Protein AF-A0A417S4M5-F1 (afdb_monomer_lite)

Foldseek 3Di:
DDDPDDDPVRVVQLCCLQPPPDDPPDDDDPVNSLVSLVVLLVVLLVLLVVLLVCLLPDPDPVSNVVSLVSNVVSLVSLVSNLVVDDPVSVVSSVVSVVSSVVSVVSNVVVVVVVVVVVVVVVD

Sequence (123 aa):
MGLFGLSKKEKEAWIAIVIQGKKSGMQIDEALLKNATEIYITQHIRILEDSVRIVMESKNQKTREERYDLSLQHFDALSKIQKYADKAQKNRIAQHRLFSIITPKMIKERQRIIRCLITVYDT

Radius of gyration: 19.67 Å; chains: 1; bounding box: 47×27×64 Å

Structure (mmCIF, N/CA/C/O backbone):
data_AF-A0A417S4M5-F1
#
_entry.id   AF-A0A417S4M5-F1
#
loop_
_atom_site.group_PDB
_atom_site.id
_atom_site.type_symbol
_atom_site.label_atom_id
_atom_site.label_alt_id
_atom_site.label_comp_id
_atom_site.label_asym_id
_atom_site.label_entity_id
_atom_site.label_seq_id
_atom_site.pdbx_PDB_ins_code
_atom_site.Cartn_x
_atom_site.Cartn_y
_atom_site.Cartn_z
_atom_site.occupancy
_atom_site.B_iso_or_equiv
_atom_site.auth_seq_id
_atom_site.auth_comp_id
_atom_site.au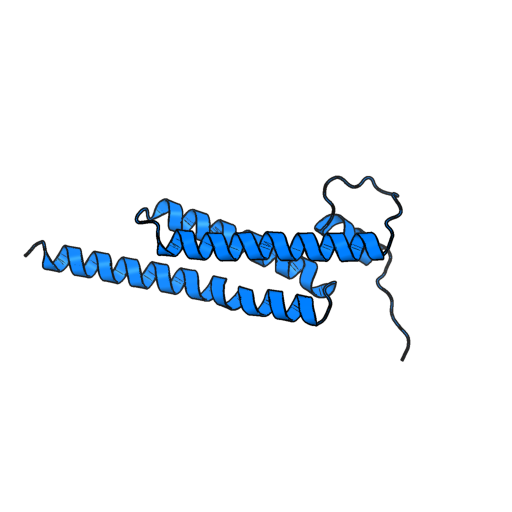th_asym_id
_atom_site.auth_atom_id
_atom_site.pdbx_PDB_model_num
ATOM 1 N N . MET A 1 1 ? -27.248 -5.830 18.472 1.00 37.19 1 MET A N 1
ATOM 2 C CA . MET A 1 1 ? -25.971 -6.459 18.064 1.00 37.19 1 MET A CA 1
ATOM 3 C C . MET A 1 1 ? -24.847 -5.568 18.574 1.00 37.19 1 MET A C 1
ATOM 5 O O . MET A 1 1 ? -24.630 -4.510 18.001 1.00 37.19 1 MET A O 1
ATOM 9 N N . GLY A 1 2 ? -24.259 -5.896 19.728 1.00 34.78 2 GLY A N 1
ATOM 10 C CA . GLY A 1 2 ? -23.319 -5.014 20.430 1.00 34.78 2 GLY A CA 1
ATOM 11 C C . GLY A 1 2 ? -22.051 -4.745 19.619 1.00 34.78 2 GLY A C 1
ATOM 12 O O . GLY A 1 2 ? -21.403 -5.682 19.158 1.00 34.78 2 GLY A O 1
ATOM 13 N N . LEU A 1 3 ? -21.721 -3.461 19.445 1.00 40.84 3 LEU A N 1
ATOM 14 C CA . LEU A 1 3 ? -20.448 -2.985 18.909 1.00 40.84 3 LEU A CA 1
ATOM 15 C C . LEU A 1 3 ? -19.308 -3.492 19.805 1.00 40.84 3 LEU A C 1
ATOM 17 O O . LEU A 1 3 ? -19.007 -2.887 20.833 1.00 40.84 3 LEU A O 1
ATOM 21 N N . PHE A 1 4 ? -18.628 -4.564 19.408 1.00 45.78 4 PHE A N 1
ATOM 22 C CA . PHE A 1 4 ? -17.268 -4.790 19.885 1.00 45.78 4 PHE A CA 1
ATOM 23 C C . PHE A 1 4 ? -16.374 -3.742 19.215 1.00 45.78 4 PHE A C 1
ATOM 25 O O . PHE A 1 4 ? -15.931 -3.904 18.080 1.00 45.78 4 PHE A O 1
ATOM 32 N N . GLY A 1 5 ? -16.189 -2.606 19.891 1.00 69.00 5 GLY A N 1
ATOM 33 C CA . GLY A 1 5 ? -15.192 -1.615 19.504 1.00 69.00 5 GLY A CA 1
ATOM 34 C C . GLY A 1 5 ? -13.782 -2.203 19.605 1.00 69.00 5 GLY A C 1
ATOM 35 O O . GLY A 1 5 ? -13.529 -3.072 20.436 1.00 69.00 5 GLY A O 1
ATOM 36 N N . LEU A 1 6 ? -12.864 -1.717 18.762 1.00 76.75 6 LEU A N 1
ATOM 37 C CA . LEU A 1 6 ? -11.450 -2.111 18.790 1.00 76.75 6 LEU A CA 1
ATOM 38 C C . LEU A 1 6 ? -10.881 -2.003 20.211 1.00 76.75 6 LEU A C 1
ATOM 40 O O . LEU A 1 6 ? -11.046 -0.969 20.873 1.00 76.75 6 LEU A O 1
ATOM 44 N N . SER A 1 7 ? -10.161 -3.034 20.650 1.00 85.06 7 SER A N 1
ATOM 45 C CA . SER A 1 7 ? -9.443 -3.011 21.922 1.00 85.06 7 SER A CA 1
ATOM 46 C C . SER A 1 7 ? -8.375 -1.911 21.936 1.00 85.06 7 SER A C 1
ATOM 48 O O . SER A 1 7 ? -7.898 -1.453 20.894 1.00 85.06 7 SER A O 1
ATOM 50 N N . LYS A 1 8 ? -7.942 -1.495 23.133 1.00 83.94 8 LYS A N 1
ATOM 51 C CA . LYS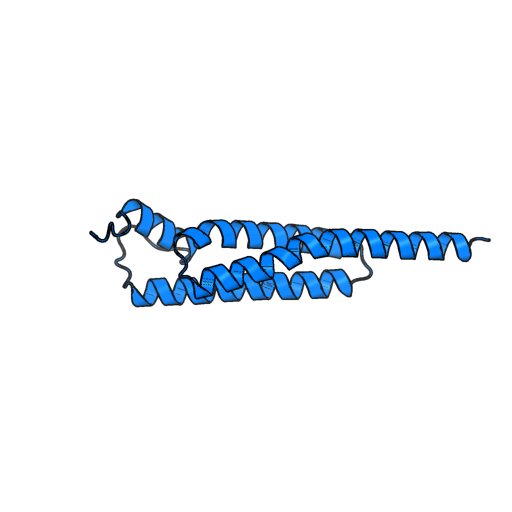 A 1 8 ? -6.866 -0.500 23.287 1.00 83.94 8 LYS A CA 1
ATOM 52 C C . LYS A 1 8 ? -5.600 -0.899 22.512 1.00 83.94 8 LYS A C 1
ATOM 54 O O . LYS A 1 8 ? -5.049 -0.073 21.792 1.00 83.94 8 LYS A O 1
ATOM 59 N N . LYS A 1 9 ? -5.209 -2.177 22.586 1.00 85.44 9 LYS A N 1
ATOM 60 C CA . LYS A 1 9 ? -4.058 -2.728 21.851 1.00 85.44 9 LYS A CA 1
ATOM 61 C C . LYS A 1 9 ? -4.245 -2.649 20.336 1.00 85.44 9 LYS A C 1
ATOM 63 O O . LYS A 1 9 ? -3.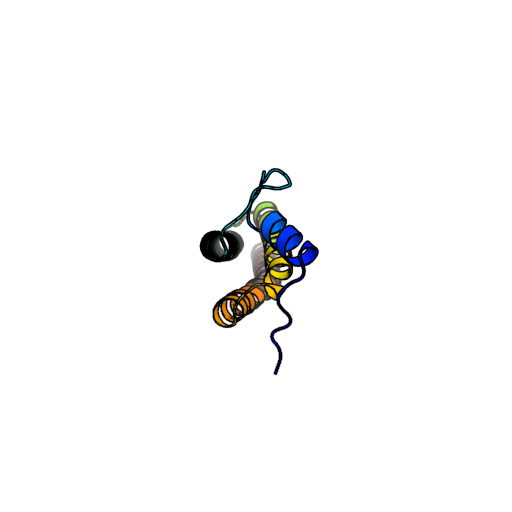311 -2.320 19.615 1.00 85.44 9 LYS A O 1
ATOM 68 N N . GLU A 1 10 ? -5.449 -2.923 19.838 1.00 87.06 10 GLU A N 1
ATOM 69 C CA . GLU A 1 10 ? -5.736 -2.828 18.405 1.00 87.06 10 GLU A CA 1
ATOM 70 C C . GLU A 1 10 ? -5.719 -1.390 17.897 1.00 87.06 10 GLU A C 1
ATOM 72 O O . GLU A 1 10 ? -5.226 -1.165 16.792 1.00 87.06 10 GLU A O 1
ATOM 77 N N . LYS A 1 11 ? -6.207 -0.431 18.693 1.00 86.56 11 LYS A N 1
ATOM 78 C CA . LYS A 1 11 ? -6.108 1.001 18.380 1.00 86.56 11 LYS A CA 1
ATOM 79 C C . LYS A 1 11 ? -4.656 1.475 18.385 1.00 86.56 11 LYS A C 1
ATOM 81 O O . LYS A 1 11 ? -4.256 2.190 17.475 1.00 86.56 11 LYS A O 1
ATOM 86 N N . GLU A 1 12 ? -3.855 1.056 19.361 1.00 86.94 12 GLU A N 1
ATOM 87 C CA . GLU A 1 12 ? -2.419 1.363 19.405 1.00 86.94 12 GLU A CA 1
ATOM 88 C C . GLU A 1 12 ? -1.680 0.791 18.188 1.00 86.94 12 GLU A C 1
ATOM 90 O O . GLU A 1 12 ? -0.902 1.508 17.559 1.00 86.94 12 GLU A O 1
ATOM 95 N N . ALA A 1 13 ? -1.982 -0.451 17.797 1.00 88.50 13 ALA A N 1
ATOM 96 C CA . ALA A 1 13 ? -1.419 -1.069 16.600 1.00 88.50 13 ALA A CA 1
ATOM 97 C C . ALA A 1 13 ? -1.848 -0.346 15.314 1.00 88.50 13 ALA A C 1
ATOM 99 O O . ALA A 1 13 ? -1.012 -0.096 14.450 1.00 88.50 13 ALA A O 1
ATOM 100 N N . TRP A 1 14 ? -3.128 0.022 15.190 1.00 90.12 14 TRP A N 1
ATOM 101 C CA . TRP A 1 14 ? -3.625 0.801 14.053 1.00 90.12 14 TRP A CA 1
ATOM 102 C C . TRP A 1 14 ? -2.860 2.120 13.928 1.00 90.12 14 TRP A C 1
ATOM 104 O O . TRP A 1 14 ? -2.301 2.426 12.877 1.00 90.12 14 TRP A O 1
ATOM 114 N N . ILE A 1 15 ? -2.761 2.860 15.027 1.00 88.81 15 ILE A N 1
ATOM 115 C CA . ILE A 1 15 ? -2.057 4.135 15.072 1.00 88.81 15 ILE A CA 1
ATOM 116 C C . ILE A 1 15 ? -0.579 3.979 14.689 1.00 88.81 15 ILE A C 1
ATOM 118 O O . ILE A 1 15 ? -0.078 4.781 13.906 1.00 88.81 15 ILE A O 1
ATOM 122 N N . ALA A 1 16 ? 0.106 2.956 15.206 1.00 88.88 16 ALA A N 1
ATOM 123 C CA . ALA A 1 16 ? 1.514 2.705 14.903 1.00 88.88 16 ALA A CA 1
ATOM 124 C C . ALA A 1 16 ? 1.769 2.401 13.415 1.00 88.88 16 ALA A C 1
ATOM 126 O O . ALA A 1 16 ? 2.870 2.644 12.926 1.00 88.88 16 ALA A O 1
ATOM 127 N N . ILE A 1 17 ? 0.767 1.886 12.693 1.00 89.62 17 ILE A N 1
ATOM 128 C CA . ILE A 1 17 ? 0.858 1.634 11.249 1.00 89.62 17 ILE A CA 1
ATOM 129 C C . ILE A 1 17 ? 0.760 2.942 10.458 1.00 89.62 17 ILE A C 1
ATOM 131 O O . ILE A 1 17 ? 1.566 3.167 9.558 1.00 89.62 17 ILE A O 1
ATOM 135 N N . VAL A 1 18 ? -0.229 3.789 10.767 1.00 89.06 18 VAL A N 1
ATOM 136 C CA . VAL A 1 18 ? -0.556 4.957 9.925 1.00 89.06 18 VAL A CA 1
ATOM 137 C C . VAL A 1 18 ? 0.139 6.251 10.342 1.00 89.06 18 VAL A C 1
ATOM 139 O O . VAL A 1 18 ? 0.230 7.173 9.537 1.00 89.06 18 VAL A O 1
ATOM 142 N N . ILE A 1 19 ? 0.636 6.344 11.578 1.00 85.88 19 ILE A N 1
ATOM 143 C CA . ILE A 1 19 ? 1.292 7.542 12.113 1.00 85.88 19 ILE A CA 1
ATOM 144 C C . ILE A 1 19 ? 2.682 7.157 12.619 1.00 85.88 19 ILE A C 1
ATOM 146 O O . ILE A 1 19 ? 2.850 6.612 13.712 1.00 85.88 19 ILE A O 1
ATOM 150 N N . GLN A 1 20 ? 3.697 7.467 11.812 1.00 77.06 20 GLN A N 1
ATOM 151 C CA . GLN A 1 20 ? 5.096 7.252 12.173 1.00 77.06 20 GLN A CA 1
ATOM 152 C C . GLN A 1 20 ? 5.551 8.239 13.260 1.00 77.06 20 GLN A C 1
ATOM 154 O O . GLN A 1 20 ? 5.145 9.398 13.280 1.00 77.06 20 GLN A O 1
ATOM 159 N N . GLY A 1 21 ? 6.414 7.779 14.172 1.00 69.75 21 GLY A N 1
ATOM 160 C CA . GLY A 1 21 ? 7.041 8.631 15.193 1.00 69.75 21 GLY A CA 1
ATOM 161 C C . GLY A 1 21 ? 6.150 9.007 16.383 1.00 69.75 21 GLY A C 1
ATOM 162 O O . GLY A 1 21 ? 6.538 9.845 17.199 1.00 69.75 21 GLY A O 1
ATOM 163 N N . LYS A 1 22 ? 4.967 8.398 16.527 1.00 68.25 22 LYS A N 1
ATOM 164 C CA . LYS A 1 22 ? 4.084 8.688 17.660 1.00 68.25 22 LYS A CA 1
ATOM 165 C C . LYS A 1 22 ? 4.698 8.232 18.991 1.00 68.25 22 LYS A C 1
ATOM 167 O O . LYS A 1 22 ? 5.009 7.058 19.178 1.00 68.25 22 LYS A O 1
ATOM 172 N N . LYS A 1 23 ? 4.761 9.149 19.963 1.00 62.44 23 LYS A N 1
ATOM 173 C CA . LYS A 1 23 ? 5.089 8.837 21.363 1.00 62.44 23 LYS A CA 1
ATOM 174 C C . LYS A 1 23 ? 3.955 8.058 22.045 1.00 62.44 23 LYS A C 1
ATOM 176 O O . LYS A 1 23 ? 2.773 8.376 21.882 1.00 62.44 23 LYS A O 1
ATOM 181 N N . SER A 1 24 ? 4.326 7.058 22.845 1.00 61.50 24 SER A N 1
ATOM 182 C CA . SER A 1 24 ? 3.385 6.300 23.679 1.00 61.50 24 SER A CA 1
ATOM 183 C C . SER A 1 24 ? 2.567 7.246 24.572 1.00 61.50 24 SER A C 1
ATOM 185 O O . SER A 1 24 ? 3.112 8.196 25.129 1.00 61.50 24 SER A O 1
ATOM 187 N N . GLY A 1 25 ? 1.253 7.022 24.673 1.00 63.66 25 GLY A N 1
ATOM 188 C CA . GLY A 1 25 ? 0.350 7.811 25.525 1.00 63.66 25 GLY A CA 1
ATOM 189 C C . GLY A 1 25 ? -0.295 9.051 24.890 1.00 63.66 25 GLY A C 1
ATOM 190 O O . GLY A 1 25 ? -1.208 9.616 25.486 1.00 63.66 25 GLY A O 1
ATOM 191 N N . MET A 1 26 ? 0.092 9.460 23.676 1.00 70.56 26 MET A N 1
ATOM 192 C CA . MET A 1 26 ? -0.577 10.578 22.994 1.00 70.56 26 MET A CA 1
ATOM 193 C C . MET A 1 26 ? -2.012 10.184 22.595 1.00 70.56 26 MET A C 1
ATOM 195 O O . MET A 1 26 ? -2.208 9.206 21.864 1.00 70.56 26 MET A O 1
ATOM 199 N N . GLN A 1 27 ? -3.022 10.920 23.067 1.00 70.12 27 GLN A N 1
ATOM 200 C CA . GLN A 1 27 ? -4.401 10.726 22.610 1.00 70.12 27 GLN A CA 1
ATOM 201 C C . GLN A 1 27 ? -4.510 11.168 21.152 1.00 70.12 27 GLN A C 1
ATOM 203 O O . GLN A 1 27 ? -4.022 12.230 20.777 1.00 70.12 27 GLN A O 1
ATOM 208 N N . ILE A 1 28 ? -5.104 10.316 20.324 1.00 78.31 28 ILE A N 1
ATOM 209 C CA . ILE A 1 28 ? -5.379 10.621 18.924 1.00 78.31 28 ILE A CA 1
ATOM 210 C C . ILE A 1 28 ? -6.878 10.560 18.748 1.00 78.31 28 ILE A C 1
ATOM 212 O O . ILE A 1 28 ? -7.495 9.544 19.071 1.00 78.31 28 ILE A O 1
ATOM 216 N N . ASP A 1 29 ? -7.421 11.663 18.254 1.00 85.31 29 ASP A N 1
ATOM 217 C CA . ASP A 1 29 ? -8.819 11.749 17.884 1.00 85.31 29 ASP A CA 1
ATOM 218 C C . ASP A 1 29 ? -9.149 10.760 16.752 1.00 85.31 29 ASP A C 1
ATOM 220 O O . ASP A 1 29 ? -8.328 10.478 15.872 1.00 85.31 29 ASP A O 1
ATOM 224 N N . GLU A 1 30 ? -10.363 10.216 16.772 1.00 84.25 30 GLU A N 1
ATOM 225 C CA . GLU A 1 30 ? -10.785 9.207 15.803 1.00 84.25 30 GLU A CA 1
ATOM 226 C C . GLU A 1 30 ? -10.866 9.778 14.380 1.00 84.25 30 GLU A C 1
ATOM 228 O O . GLU A 1 30 ? -10.528 9.072 13.424 1.00 84.25 30 GLU A O 1
ATOM 233 N N . ALA A 1 31 ? -11.247 11.050 14.215 1.00 87.12 31 ALA A N 1
ATOM 234 C CA . ALA A 1 31 ? -11.270 11.684 12.898 1.00 87.12 31 ALA A CA 1
ATOM 235 C C . ALA A 1 31 ? -9.848 11.861 12.348 1.00 87.12 31 ALA A C 1
ATOM 237 O O . ALA A 1 31 ? -9.607 11.587 11.169 1.00 87.12 31 ALA A O 1
ATOM 238 N N . LEU A 1 32 ? -8.886 12.219 13.208 1.00 88.94 32 LEU A N 1
ATOM 239 C CA . LEU A 1 32 ? -7.472 12.283 12.830 1.00 88.94 32 LEU A CA 1
ATOM 240 C C . LEU A 1 32 ? -6.947 10.911 12.388 1.00 88.94 32 LEU A C 1
ATOM 242 O O . LEU A 1 32 ? -6.256 10.814 11.374 1.00 88.94 32 LEU A O 1
ATOM 246 N N . LEU A 1 33 ? -7.303 9.843 13.106 1.00 89.25 33 LEU A N 1
ATOM 247 C CA . LEU A 1 33 ? -6.889 8.480 12.769 1.00 89.25 33 LEU A CA 1
ATOM 248 C C . LEU A 1 33 ? -7.478 8.001 11.433 1.00 89.25 33 LEU A C 1
ATOM 250 O O . LEU A 1 33 ? -6.771 7.393 10.624 1.00 89.25 33 LEU A O 1
ATOM 254 N N . LYS A 1 34 ? -8.750 8.314 11.166 1.00 90.00 34 LYS A N 1
ATOM 255 C CA . LYS A 1 34 ? -9.398 8.023 9.877 1.00 90.00 34 LYS A CA 1
ATOM 256 C C . LYS A 1 34 ? -8.744 8.790 8.730 1.00 90.00 34 LYS A C 1
ATOM 258 O O . LYS A 1 34 ? -8.437 8.183 7.707 1.00 90.00 34 LYS A O 1
ATOM 263 N N . ASN A 1 35 ? -8.455 10.078 8.915 1.00 90.88 35 ASN A N 1
ATOM 264 C CA . ASN A 1 35 ? -7.765 10.883 7.906 1.00 90.88 35 ASN A CA 1
ATOM 265 C C . ASN A 1 35 ? -6.342 10.361 7.634 1.00 90.88 35 ASN A C 1
ATOM 267 O O . ASN A 1 35 ? -5.959 10.159 6.486 1.00 90.88 35 ASN A O 1
ATOM 271 N N . ALA A 1 36 ? -5.579 10.042 8.684 1.00 91.62 36 ALA A N 1
ATOM 272 C CA . ALA A 1 36 ? -4.256 9.434 8.539 1.00 91.62 36 ALA A CA 1
ATOM 273 C C . ALA A 1 36 ? -4.317 8.099 7.777 1.00 91.62 36 ALA A C 1
ATOM 275 O O . ALA A 1 36 ? -3.469 7.827 6.932 1.00 91.62 36 ALA A O 1
ATOM 276 N N . THR A 1 37 ? -5.350 7.291 8.027 1.00 92.50 37 THR A N 1
ATOM 277 C CA . THR A 1 37 ? -5.584 6.031 7.305 1.00 92.50 37 THR A CA 1
ATOM 278 C C . THR A 1 37 ? -5.874 6.269 5.826 1.00 92.50 37 THR A C 1
ATOM 280 O O . THR A 1 37 ? -5.310 5.587 4.974 1.00 92.50 37 THR A O 1
ATOM 283 N N . GLU A 1 38 ? -6.703 7.258 5.506 1.00 93.19 38 GLU A N 1
ATOM 284 C CA . GLU A 1 38 ? -7.023 7.622 4.125 1.00 93.19 38 GLU A CA 1
ATOM 285 C C . GLU A 1 38 ? -5.785 8.106 3.354 1.00 93.19 38 GLU A C 1
ATOM 287 O O . GLU A 1 38 ? -5.535 7.672 2.223 1.00 93.19 38 GLU A O 1
ATOM 292 N N . ILE A 1 39 ? -4.965 8.948 3.990 1.00 93.25 39 ILE A N 1
ATOM 293 C CA . ILE A 1 39 ? -3.687 9.416 3.439 1.00 93.25 39 ILE A CA 1
ATOM 294 C C . ILE A 1 39 ? -2.742 8.233 3.216 1.00 93.25 39 ILE A C 1
ATOM 296 O O . ILE A 1 39 ? -2.182 8.099 2.128 1.00 93.25 39 ILE A O 1
ATOM 300 N N . TYR A 1 40 ? -2.602 7.352 4.208 1.00 93.81 40 TYR A N 1
ATOM 301 C CA . TYR A 1 40 ? -1.745 6.168 4.141 1.00 93.81 40 TYR A CA 1
ATOM 302 C C . TYR A 1 40 ? -2.119 5.257 2.965 1.00 93.81 40 TYR A C 1
ATOM 304 O O . TYR A 1 40 ? -1.266 4.908 2.144 1.00 93.81 40 TYR A O 1
ATOM 312 N N . ILE A 1 41 ? -3.409 4.927 2.836 1.00 93.12 41 ILE A N 1
ATOM 313 C CA . ILE A 1 41 ? -3.926 4.093 1.745 1.00 93.12 41 ILE A CA 1
ATOM 314 C C . ILE A 1 41 ? -3.681 4.771 0.396 1.00 93.12 41 ILE A C 1
ATOM 316 O O . ILE A 1 41 ? -3.160 4.143 -0.526 1.00 93.12 41 ILE A O 1
ATOM 320 N N . THR A 1 42 ? -4.013 6.058 0.279 1.00 94.00 42 THR A N 1
ATOM 321 C CA . THR A 1 42 ? -3.856 6.810 -0.972 1.00 94.00 42 THR A CA 1
ATOM 322 C C . THR A 1 42 ? -2.395 6.895 -1.409 1.00 94.00 42 THR A C 1
ATOM 324 O O . THR A 1 42 ? -2.100 6.709 -2.588 1.00 94.00 42 THR A O 1
ATOM 327 N N . GLN A 1 43 ? -1.463 7.125 -0.484 1.00 93.50 43 GLN A N 1
ATOM 328 C CA . GLN A 1 43 ? -0.033 7.161 -0.796 1.00 93.50 43 GLN A CA 1
ATOM 329 C C . GLN A 1 43 ? 0.478 5.808 -1.291 1.00 93.50 43 GLN A C 1
ATOM 331 O O . GLN A 1 43 ? 1.179 5.751 -2.298 1.00 93.50 43 GLN A O 1
ATOM 336 N N . HIS A 1 44 ? 0.114 4.715 -0.618 1.00 92.81 44 HIS A N 1
ATOM 337 C CA . HIS A 1 44 ? 0.557 3.383 -1.029 1.00 92.81 44 HIS A CA 1
ATOM 338 C C . HIS A 1 44 ? -0.031 2.975 -2.381 1.00 92.81 44 HIS A C 1
ATOM 340 O O . HIS A 1 44 ? 0.692 2.430 -3.210 1.00 92.81 44 HIS A O 1
ATOM 346 N N . ILE A 1 45 ? -1.299 3.301 -2.647 1.00 91.19 45 ILE A N 1
ATOM 347 C CA . ILE A 1 45 ? -1.917 3.085 -3.961 1.00 91.19 45 ILE A CA 1
ATOM 348 C C . ILE A 1 45 ? -1.170 3.848 -5.060 1.00 91.19 45 ILE A C 1
ATOM 350 O O . ILE A 1 45 ? -0.822 3.245 -6.072 1.00 91.19 45 ILE A O 1
ATOM 354 N N . ARG A 1 46 ? -0.848 5.131 -4.849 1.00 92.44 46 ARG A N 1
ATOM 355 C CA . ARG A 1 46 ? -0.083 5.923 -5.830 1.00 92.44 46 ARG A CA 1
ATOM 356 C C . ARG A 1 46 ? 1.268 5.287 -6.153 1.00 92.44 46 ARG A C 1
ATOM 358 O O . ARG A 1 46 ? 1.645 5.204 -7.316 1.00 92.44 46 ARG A O 1
ATOM 365 N N . ILE A 1 47 ? 1.978 4.784 -5.140 1.00 91.38 47 ILE A N 1
ATOM 366 C CA . ILE A 1 47 ? 3.267 4.108 -5.350 1.00 91.38 47 ILE A CA 1
ATOM 367 C C . ILE A 1 47 ? 3.089 2.814 -6.156 1.00 91.38 47 ILE A C 1
ATOM 369 O O . ILE A 1 47 ? 3.931 2.503 -7.000 1.00 91.38 47 ILE A O 1
ATOM 373 N N . LEU A 1 48 ? 2.002 2.067 -5.936 1.00 88.56 48 LEU A N 1
ATOM 374 C CA . LEU A 1 48 ? 1.688 0.882 -6.738 1.00 88.56 48 LEU A CA 1
ATOM 375 C C . LEU A 1 48 ? 1.436 1.248 -8.205 1.00 88.56 48 LEU A C 1
ATOM 377 O O . LEU A 1 48 ? 2.014 0.620 -9.090 1.00 88.56 48 LEU A O 1
ATOM 381 N N . GLU A 1 49 ? 0.625 2.272 -8.466 1.00 87.56 49 GLU A N 1
ATOM 382 C CA . GLU A 1 49 ? 0.333 2.754 -9.824 1.00 87.56 49 GLU A CA 1
ATOM 383 C C . GLU A 1 49 ? 1.602 3.232 -10.544 1.00 87.56 49 GLU A C 1
ATOM 385 O O . GLU A 1 49 ? 1.870 2.833 -11.681 1.00 87.56 49 GLU A O 1
ATOM 390 N N . ASP A 1 50 ? 2.436 4.015 -9.858 1.00 90.00 50 ASP A N 1
ATOM 391 C CA . ASP A 1 50 ? 3.728 4.462 -10.376 1.00 90.00 50 ASP A CA 1
ATOM 392 C C . ASP A 1 50 ? 4.671 3.287 -10.655 1.00 90.00 50 ASP A C 1
ATOM 394 O O . ASP A 1 50 ? 5.365 3.270 -11.674 1.00 90.00 50 ASP A O 1
ATOM 398 N N . SER A 1 51 ? 4.684 2.279 -9.782 1.00 86.31 51 SER A N 1
ATOM 399 C CA . SER A 1 51 ? 5.520 1.089 -9.962 1.00 86.31 51 SER A CA 1
ATOM 400 C C . SER A 1 51 ? 5.103 0.296 -11.199 1.00 86.31 51 SER A C 1
ATOM 402 O O . SER A 1 51 ? 5.968 -0.104 -11.978 1.00 86.31 51 SER A O 1
ATOM 404 N N . VAL A 1 52 ? 3.796 0.133 -11.437 1.00 82.25 52 VAL A N 1
ATOM 405 C CA . VAL A 1 52 ? 3.268 -0.506 -12.656 1.00 82.25 52 VAL A CA 1
ATOM 406 C C . VAL A 1 52 ? 3.708 0.260 -13.899 1.00 82.25 52 VAL A C 1
ATOM 408 O O . VAL A 1 52 ? 4.244 -0.343 -14.832 1.00 82.25 52 VAL A O 1
ATOM 411 N N . ARG A 1 53 ? 3.538 1.588 -13.903 1.00 86.31 53 ARG A N 1
ATOM 412 C CA . ARG A 1 53 ? 3.944 2.441 -15.028 1.00 86.31 53 ARG A CA 1
ATOM 413 C C . ARG A 1 53 ? 5.432 2.274 -15.344 1.00 86.31 53 ARG A C 1
ATOM 415 O O . ARG A 1 53 ? 5.795 1.978 -16.481 1.00 86.31 53 ARG A O 1
ATOM 422 N N . ILE A 1 54 ? 6.293 2.357 -14.329 1.00 87.00 54 ILE A N 1
ATOM 423 C CA . ILE A 1 54 ? 7.748 2.235 -14.505 1.00 87.00 54 ILE A CA 1
ATOM 424 C C . ILE A 1 54 ? 8.141 0.842 -15.007 1.00 87.00 54 ILE A C 1
ATOM 426 O O . ILE A 1 54 ? 9.023 0.732 -15.863 1.00 87.00 54 ILE A O 1
ATOM 430 N N . VAL A 1 55 ? 7.500 -0.222 -14.516 1.00 82.25 55 VAL A N 1
ATOM 431 C CA . VAL A 1 55 ? 7.770 -1.587 -14.994 1.00 82.25 55 VAL A CA 1
ATOM 432 C C . VAL A 1 55 ? 7.451 -1.727 -16.486 1.00 82.25 55 VAL A C 1
ATOM 434 O O . VAL A 1 55 ? 8.204 -2.370 -17.229 1.00 82.25 55 VAL A O 1
ATOM 437 N N . MET A 1 56 ? 6.370 -1.093 -16.935 1.00 77.62 56 MET A N 1
ATOM 438 C CA . MET A 1 56 ? 5.940 -1.126 -18.330 1.00 77.62 56 MET A CA 1
ATOM 439 C C . MET A 1 56 ? 6.842 -0.320 -19.258 1.00 77.62 56 MET A C 1
ATOM 441 O O . MET A 1 56 ? 7.171 -0.777 -20.354 1.00 77.62 56 MET A O 1
ATOM 445 N N . GLU A 1 57 ? 7.299 0.843 -18.813 1.00 84.75 57 GLU A N 1
ATOM 446 C CA . GLU A 1 57 ? 8.075 1.760 -19.645 1.00 84.75 57 GLU A CA 1
ATOM 447 C C . GLU A 1 57 ? 9.565 1.388 -19.667 1.00 84.75 57 GLU A C 1
ATOM 449 O O . GLU A 1 57 ? 10.190 1.297 -20.731 1.00 84.75 57 GLU A O 1
ATOM 454 N N . SER A 1 58 ? 10.147 1.079 -18.505 1.00 83.00 58 SER A N 1
ATOM 455 C CA . SER A 1 58 ? 11.600 0.959 -18.347 1.00 83.00 58 SER A CA 1
ATOM 456 C C . SER A 1 58 ? 12.184 -0.205 -19.136 1.00 83.00 58 SER A C 1
ATOM 458 O O . SER A 1 58 ? 11.807 -1.353 -18.918 1.00 83.00 58 SER A O 1
ATOM 460 N N . LYS A 1 59 ? 13.161 0.051 -20.012 1.00 82.88 59 LYS A N 1
ATOM 461 C CA . LYS A 1 59 ? 13.902 -1.002 -20.733 1.00 82.88 59 LYS A CA 1
ATOM 462 C C . LYS A 1 59 ? 14.893 -1.755 -19.833 1.00 82.88 59 LYS A C 1
ATOM 464 O O . LYS A 1 59 ? 15.222 -2.900 -20.139 1.00 82.88 59 LYS A O 1
ATOM 469 N N . ASN A 1 60 ? 15.292 -1.178 -18.698 1.00 84.81 60 ASN A N 1
ATOM 470 C CA . ASN A 1 60 ? 16.249 -1.768 -17.761 1.00 84.81 60 ASN A CA 1
ATOM 471 C C . ASN A 1 60 ? 15.594 -2.858 -16.890 1.00 84.81 60 ASN A C 1
ATOM 473 O O . ASN A 1 60 ? 14.640 -2.584 -16.166 1.00 84.81 60 ASN A O 1
ATOM 477 N N . GLN A 1 61 ? 16.127 -4.085 -16.940 1.00 80.12 61 GLN A N 1
ATOM 478 C CA . GLN A 1 61 ? 15.631 -5.227 -16.162 1.00 80.12 61 GLN A CA 1
ATOM 479 C C . GLN A 1 61 ? 15.717 -4.995 -14.650 1.00 80.12 61 GLN A C 1
ATOM 481 O O . GLN A 1 61 ? 14.721 -5.205 -13.962 1.00 80.12 61 GLN A O 1
ATOM 486 N N . LYS A 1 62 ? 16.856 -4.502 -14.152 1.00 86.75 62 LYS A N 1
ATOM 487 C CA . LYS A 1 62 ? 17.084 -4.276 -12.719 1.00 86.75 62 LYS A CA 1
ATOM 488 C C . LYS A 1 62 ? 16.051 -3.311 -12.141 1.00 86.75 62 LYS A C 1
ATOM 490 O O . LYS A 1 62 ? 15.425 -3.594 -11.130 1.00 86.75 62 LYS A O 1
ATOM 495 N N . THR A 1 63 ? 15.781 -2.216 -12.852 1.00 87.69 63 THR A N 1
ATOM 496 C CA . THR A 1 63 ? 14.755 -1.246 -12.449 1.00 87.69 63 THR A CA 1
ATOM 497 C C . THR A 1 63 ? 13.360 -1.868 -12.383 1.00 87.69 63 THR A C 1
ATOM 499 O O . THR A 1 63 ? 12.576 -1.496 -11.517 1.00 87.69 63 THR A O 1
ATOM 502 N N . ARG A 1 64 ? 13.015 -2.803 -13.280 1.00 83.81 64 ARG A N 1
ATOM 503 C CA . ARG A 1 64 ? 11.706 -3.477 -13.231 1.00 83.81 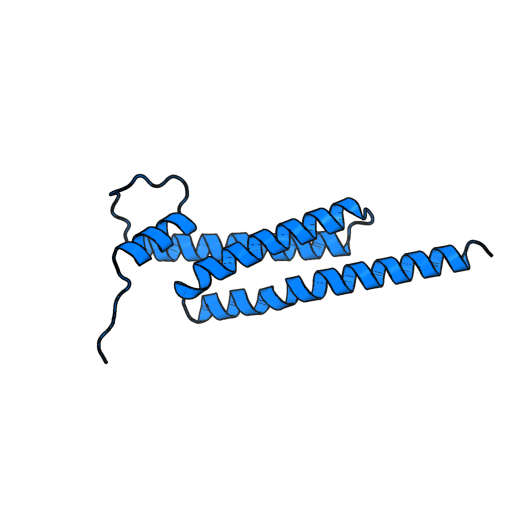64 ARG A CA 1
ATOM 504 C C . ARG A 1 64 ? 11.582 -4.387 -12.010 1.00 83.81 64 ARG A C 1
ATOM 506 O O . ARG A 1 64 ? 10.533 -4.388 -11.376 1.00 83.81 64 ARG A O 1
ATOM 513 N N . GLU A 1 65 ? 12.637 -5.129 -11.685 1.00 82.81 65 GLU A N 1
ATOM 514 C CA . GLU A 1 65 ? 12.682 -6.016 -10.514 1.00 82.81 65 GLU A CA 1
ATOM 515 C C . GLU A 1 65 ? 12.594 -5.221 -9.209 1.00 82.81 65 GLU A C 1
ATOM 517 O O . GLU A 1 65 ? 11.700 -5.467 -8.407 1.00 82.81 65 GLU A O 1
ATOM 522 N N . GLU A 1 66 ? 13.412 -4.178 -9.052 1.00 87.50 66 GLU A N 1
ATOM 523 C CA . GLU A 1 66 ? 13.384 -3.311 -7.864 1.00 87.50 66 GLU A CA 1
ATOM 524 C C . GLU A 1 66 ? 12.009 -2.658 -7.655 1.00 87.50 66 GLU A C 1
ATOM 526 O O . GLU A 1 66 ? 11.531 -2.519 -6.528 1.00 87.50 66 GLU A O 1
ATOM 531 N N . ARG A 1 67 ? 11.335 -2.266 -8.744 1.00 88.25 67 ARG A N 1
ATOM 532 C CA . ARG A 1 67 ? 9.982 -1.689 -8.680 1.00 88.25 67 ARG A CA 1
ATOM 533 C C . ARG A 1 67 ? 8.922 -2.725 -8.345 1.00 88.25 67 ARG A C 1
ATOM 535 O O . ARG A 1 67 ? 7.961 -2.397 -7.652 1.00 88.25 67 ARG A O 1
ATOM 542 N N . TYR A 1 68 ? 9.093 -3.959 -8.804 1.00 82.69 68 TYR A N 1
ATOM 543 C CA . TYR A 1 68 ? 8.235 -5.059 -8.395 1.00 82.69 68 TYR A CA 1
ATOM 544 C C . TYR A 1 68 ? 8.382 -5.347 -6.895 1.00 82.69 68 TYR A C 1
ATOM 546 O O . TYR A 1 68 ? 7.371 -5.373 -6.190 1.00 82.69 68 TYR A O 1
ATOM 554 N N . ASP A 1 69 ? 9.607 -5.448 -6.382 1.00 85.19 69 ASP A N 1
ATOM 555 C CA . ASP A 1 69 ? 9.857 -5.675 -4.955 1.00 85.19 69 ASP A CA 1
ATOM 556 C C . ASP A 1 69 ? 9.296 -4.538 -4.092 1.00 85.19 69 ASP A C 1
ATOM 558 O O . ASP A 1 69 ? 8.636 -4.786 -3.080 1.00 85.19 69 ASP A O 1
ATOM 562 N N . LEU A 1 70 ? 9.469 -3.286 -4.529 1.00 88.69 70 LEU A N 1
ATOM 563 C CA . LEU A 1 70 ? 8.852 -2.126 -3.884 1.00 88.69 70 LEU A CA 1
ATOM 564 C C . LEU A 1 70 ? 7.319 -2.252 -3.856 1.00 88.69 70 LEU A C 1
ATOM 566 O O . LEU A 1 70 ? 6.691 -2.008 -2.825 1.00 88.69 70 LEU A O 1
ATOM 570 N N . SER A 1 71 ? 6.702 -2.678 -4.961 1.00 85.62 71 SER A N 1
ATOM 571 C CA . SER A 1 71 ? 5.248 -2.856 -5.026 1.00 85.62 71 SER A CA 1
ATOM 572 C C . SER A 1 71 ? 4.736 -3.927 -4.054 1.00 85.62 71 SER A C 1
ATOM 574 O O . SER A 1 71 ? 3.700 -3.730 -3.417 1.00 85.62 71 SER A O 1
ATOM 576 N N . LEU A 1 72 ? 5.483 -5.019 -3.857 1.00 84.50 72 LEU A N 1
ATOM 577 C CA . LEU A 1 72 ? 5.139 -6.048 -2.872 1.00 84.50 72 LEU A CA 1
ATOM 578 C C . LEU A 1 72 ? 5.179 -5.497 -1.444 1.00 84.50 72 LEU A C 1
ATOM 580 O O . LEU A 1 72 ? 4.234 -5.706 -0.684 1.00 84.50 72 LEU A O 1
ATOM 584 N N . GLN A 1 73 ? 6.209 -4.719 -1.102 1.00 89.12 73 GLN A N 1
ATOM 585 C CA . GLN A 1 73 ? 6.323 -4.096 0.221 1.00 89.12 73 GLN A CA 1
ATOM 586 C C . GLN A 1 73 ? 5.123 -3.188 0.531 1.00 89.12 73 GLN A C 1
ATOM 588 O O . GLN A 1 73 ? 4.556 -3.247 1.627 1.00 89.12 73 GLN A O 1
ATOM 593 N N . HIS A 1 74 ? 4.688 -2.379 -0.440 1.00 90.38 74 HIS A N 1
ATOM 594 C CA . HIS A 1 74 ? 3.517 -1.515 -0.267 1.00 90.38 74 HIS A CA 1
ATOM 595 C C . HIS A 1 74 ? 2.200 -2.298 -0.225 1.00 90.38 74 HIS A C 1
ATOM 597 O O . HIS A 1 74 ? 1.274 -1.898 0.486 1.00 90.38 74 HIS A O 1
ATOM 603 N N . PHE A 1 75 ? 2.108 -3.434 -0.915 1.00 86.81 75 PHE A N 1
ATOM 604 C CA . PHE A 1 75 ? 0.951 -4.320 -0.815 1.00 86.81 75 PHE A CA 1
ATOM 605 C C . PHE A 1 75 ? 0.836 -4.974 0.573 1.00 86.81 75 PHE A C 1
ATOM 607 O O . PHE A 1 75 ? -0.250 -5.007 1.162 1.00 86.81 75 PHE A O 1
ATOM 614 N N . ASP A 1 76 ? 1.949 -5.440 1.137 1.00 88.25 76 ASP A N 1
ATOM 615 C CA . ASP A 1 76 ? 1.984 -5.996 2.493 1.00 88.25 76 ASP A CA 1
ATOM 616 C C . ASP A 1 76 ? 1.604 -4.944 3.539 1.00 88.25 76 ASP A C 1
ATOM 618 O O . ASP A 1 76 ? 0.865 -5.222 4.489 1.00 88.25 76 ASP A O 1
ATOM 622 N N . ALA A 1 77 ? 2.057 -3.708 3.343 1.00 90.69 77 ALA A N 1
ATOM 623 C CA . ALA A 1 77 ? 1.676 -2.568 4.163 1.00 90.69 77 ALA A CA 1
ATOM 624 C C . ALA A 1 77 ? 0.158 -2.278 4.089 1.00 90.69 77 ALA A C 1
ATOM 626 O O . ALA A 1 77 ? -0.501 -2.152 5.127 1.00 90.69 77 ALA A O 1
ATOM 627 N N . LEU A 1 78 ? -0.436 -2.296 2.888 1.00 91.19 78 LEU A N 1
ATOM 628 C CA . LEU A 1 78 ? -1.891 -2.175 2.704 1.00 91.19 78 LEU A CA 1
ATOM 629 C C . LEU A 1 78 ? -2.678 -3.344 3.326 1.00 91.19 78 LEU A C 1
ATOM 631 O O . LEU A 1 78 ? -3.773 -3.153 3.860 1.00 91.19 78 LEU A O 1
ATOM 635 N N . SER A 1 79 ? -2.119 -4.552 3.316 1.00 87.88 79 SER A N 1
ATOM 636 C CA . SER A 1 79 ? -2.754 -5.731 3.920 1.00 87.88 79 SER A CA 1
ATOM 637 C C . SER A 1 79 ? -2.843 -5.614 5.447 1.00 87.88 79 SER A C 1
ATOM 639 O O . SER A 1 79 ? -3.843 -6.012 6.048 1.00 87.88 79 SER A O 1
ATOM 641 N N . LYS A 1 80 ? -1.847 -4.990 6.092 1.00 89.69 80 LYS A N 1
ATOM 642 C CA . LYS A 1 80 ? -1.836 -4.758 7.550 1.00 89.69 80 LYS A CA 1
ATOM 643 C C . LYS A 1 80 ? -2.911 -3.766 8.004 1.00 89.69 80 LYS A C 1
ATOM 645 O O . LYS A 1 80 ? -3.484 -3.948 9.081 1.00 89.69 80 LYS A O 1
ATOM 650 N N . ILE A 1 81 ? -3.200 -2.741 7.196 1.00 90.31 81 ILE A N 1
ATOM 651 C CA . ILE A 1 81 ? -4.224 -1.729 7.506 1.00 90.31 81 ILE A CA 1
ATOM 652 C C . ILE A 1 81 ? -5.641 -2.188 7.129 1.00 90.31 81 ILE A C 1
ATOM 654 O O . ILE A 1 81 ? -6.617 -1.686 7.684 1.00 90.31 81 ILE A O 1
ATOM 658 N N . GLN A 1 82 ? -5.773 -3.190 6.251 1.00 87.56 82 GLN A N 1
ATOM 659 C CA . GLN A 1 82 ? -7.056 -3.656 5.716 1.00 87.56 82 GLN A CA 1
ATOM 660 C C . GL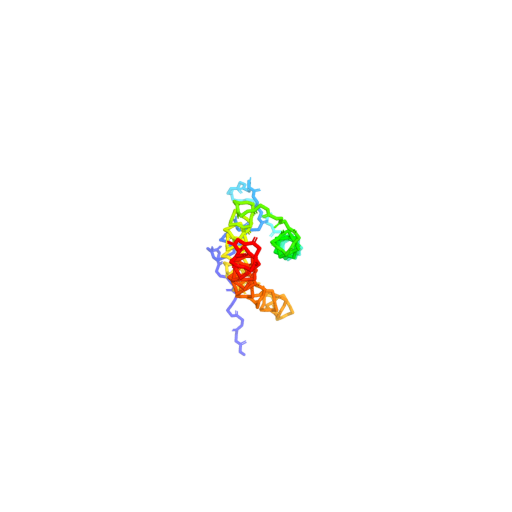N A 1 82 ? -8.088 -4.003 6.802 1.00 87.56 82 GLN A C 1
ATOM 662 O O . GLN A 1 82 ? -9.271 -3.726 6.622 1.00 87.56 82 GLN A O 1
ATOM 667 N N . LYS A 1 83 ? -7.675 -4.569 7.944 1.00 86.69 83 LYS A N 1
ATOM 668 C CA . LYS A 1 83 ? -8.600 -4.890 9.052 1.00 86.69 83 LYS A CA 1
ATOM 669 C C . LYS A 1 83 ? -9.259 -3.659 9.687 1.00 86.69 83 LYS A C 1
ATOM 671 O O . LYS A 1 83 ? -10.368 -3.780 10.197 1.00 86.69 83 LYS A O 1
ATOM 676 N N . TYR A 1 84 ? -8.608 -2.500 9.617 1.00 88.81 84 TYR A N 1
ATOM 677 C CA . TYR A 1 84 ? -9.076 -1.231 10.182 1.00 88.81 84 TYR A CA 1
ATOM 678 C C . TYR A 1 84 ? -9.774 -0.337 9.150 1.00 88.81 84 TYR A C 1
ATOM 680 O O . TYR A 1 84 ? -10.395 0.657 9.512 1.00 88.81 84 TYR A O 1
ATOM 688 N N . ALA A 1 85 ? -9.673 -0.697 7.870 1.00 87.75 85 ALA A N 1
ATOM 689 C CA . ALA A 1 85 ? -10.252 0.043 6.765 1.00 87.75 85 ALA A CA 1
ATOM 690 C C . ALA A 1 85 ? -11.775 -0.150 6.666 1.00 87.75 85 ALA A C 1
ATOM 692 O O . ALA A 1 85 ? -12.317 -1.233 6.944 1.00 87.75 85 ALA A O 1
ATOM 693 N N . ASP A 1 86 ? -12.463 0.892 6.205 1.00 90.06 86 ASP A N 1
ATOM 694 C CA . ASP A 1 86 ? -13.883 0.815 5.878 1.00 90.06 86 ASP A CA 1
ATOM 695 C C . ASP A 1 86 ? -14.136 0.013 4.584 1.00 90.06 86 ASP A C 1
ATOM 697 O O . ASP A 1 86 ? -13.222 -0.471 3.910 1.00 90.06 86 ASP A O 1
ATOM 701 N N . LYS A 1 87 ? -15.412 -0.174 4.234 1.00 90.19 87 LYS A N 1
ATOM 702 C CA . LYS A 1 87 ? -15.805 -0.958 3.055 1.00 90.19 87 LYS A CA 1
ATOM 703 C C . LYS A 1 87 ? -15.284 -0.351 1.743 1.00 90.19 87 LYS A C 1
ATOM 705 O O . LYS A 1 87 ? -14.856 -1.099 0.865 1.00 90.19 87 LYS A O 1
ATOM 710 N N . ALA A 1 88 ? -15.312 0.972 1.601 1.00 89.88 88 ALA A N 1
ATOM 711 C CA . ALA A 1 88 ? -14.865 1.653 0.389 1.00 89.88 88 ALA A CA 1
ATOM 712 C C . ALA A 1 88 ? -13.339 1.563 0.241 1.00 89.88 88 ALA A C 1
ATOM 714 O O . ALA A 1 88 ? -12.828 1.225 -0.829 1.00 89.88 88 ALA A O 1
ATOM 715 N N . GLN A 1 89 ? -12.615 1.765 1.337 1.00 90.62 89 GLN A N 1
ATOM 716 C CA . GLN A 1 89 ? -11.167 1.614 1.417 1.00 90.62 89 GLN A CA 1
ATOM 717 C C . GLN A 1 89 ? -10.724 0.178 1.109 1.00 90.62 89 GLN A C 1
ATOM 719 O O . GLN A 1 89 ? -9.817 -0.030 0.303 1.00 90.62 89 GLN A O 1
ATOM 724 N N . LYS A 1 90 ? -11.404 -0.831 1.669 1.00 91.00 90 LYS A N 1
ATOM 725 C CA . LYS A 1 90 ? -11.147 -2.250 1.360 1.00 91.00 90 LYS A CA 1
ATOM 726 C C . LYS A 1 90 ? -11.317 -2.559 -0.124 1.00 91.00 90 LYS A C 1
ATOM 728 O O . LYS A 1 90 ? -10.484 -3.269 -0.686 1.00 91.00 90 LYS A O 1
ATOM 733 N N . ASN A 1 91 ? -12.354 -2.012 -0.757 1.00 89.38 91 ASN A N 1
ATOM 734 C CA . ASN A 1 91 ? -12.586 -2.189 -2.189 1.00 89.38 91 ASN A CA 1
ATOM 735 C C . ASN A 1 91 ? -11.457 -1.573 -3.025 1.00 89.38 91 ASN A C 1
ATOM 737 O O . ASN A 1 91 ? -10.962 -2.229 -3.940 1.00 89.38 91 ASN A O 1
ATOM 741 N N . ARG A 1 92 ? -10.996 -0.364 -2.677 1.00 88.44 92 ARG A N 1
ATOM 742 C CA . ARG A 1 92 ? -9.843 0.273 -3.339 1.00 88.44 92 ARG A CA 1
ATOM 743 C C . ARG A 1 92 ? -8.581 -0.578 -3.202 1.00 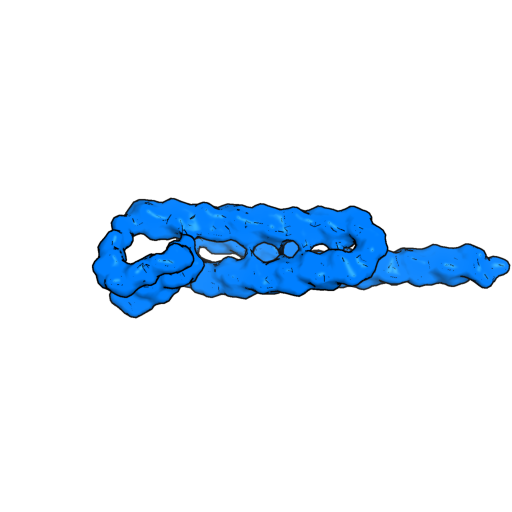88.44 92 ARG A C 1
ATOM 745 O O . ARG A 1 92 ? -7.942 -0.888 -4.200 1.00 88.44 92 ARG A O 1
ATOM 752 N N . ILE A 1 93 ? -8.261 -1.047 -1.994 1.00 88.94 93 ILE A N 1
ATOM 753 C CA . ILE A 1 93 ? -7.104 -1.933 -1.763 1.00 88.94 93 ILE A CA 1
ATOM 754 C C . ILE A 1 93 ? -7.207 -3.213 -2.612 1.00 88.94 93 ILE A C 1
ATOM 756 O O . ILE A 1 93 ? -6.225 -3.638 -3.221 1.00 88.94 93 ILE A O 1
ATOM 760 N N . ALA A 1 94 ? -8.395 -3.820 -2.691 1.00 86.38 94 ALA A N 1
ATOM 761 C CA . ALA A 1 94 ? -8.616 -5.033 -3.474 1.00 86.38 94 ALA A CA 1
ATOM 762 C C . ALA A 1 94 ? -8.437 -4.812 -4.986 1.00 86.38 94 ALA A C 1
ATOM 764 O O . ALA A 1 94 ? -7.852 -5.667 -5.650 1.00 86.38 94 ALA A O 1
ATOM 765 N N . GLN A 1 95 ? -8.875 -3.670 -5.526 1.00 83.19 95 GLN A N 1
ATOM 766 C CA . GLN A 1 95 ? -8.658 -3.317 -6.934 1.00 83.19 95 GLN A CA 1
ATOM 767 C C . GLN A 1 95 ? -7.164 -3.253 -7.269 1.00 83.19 95 GLN A C 1
ATOM 769 O O . GLN A 1 95 ? -6.731 -3.836 -8.263 1.00 83.19 95 GLN A O 1
ATOM 774 N N . HIS A 1 96 ? -6.350 -2.643 -6.402 1.00 81.31 96 HIS A N 1
ATOM 775 C CA . HIS A 1 96 ? -4.910 -2.534 -6.651 1.00 81.31 96 HIS A CA 1
ATOM 776 C C . HIS A 1 96 ? -4.118 -3.822 -6.375 1.00 81.31 96 HIS A C 1
ATOM 778 O O . HIS A 1 96 ? -2.972 -3.942 -6.808 1.00 81.31 96 HIS A O 1
ATOM 784 N N . ARG A 1 97 ? -4.731 -4.839 -5.755 1.00 72.44 97 ARG A N 1
ATOM 785 C CA . ARG A 1 97 ? -4.154 -6.192 -5.642 1.00 72.44 97 ARG A CA 1
ATOM 786 C C . ARG A 1 97 ? -4.012 -6.888 -6.996 1.00 72.44 97 ARG A C 1
ATOM 788 O O . ARG A 1 97 ? -3.098 -7.681 -7.185 1.00 72.44 97 ARG A O 1
ATOM 795 N N . LEU A 1 98 ? -4.904 -6.608 -7.945 1.00 64.62 98 LEU A N 1
ATOM 796 C CA . LEU A 1 98 ? -4.800 -7.163 -9.298 1.00 64.62 98 LEU A CA 1
ATOM 797 C C . LEU A 1 98 ? -3.537 -6.666 -10.007 1.00 64.62 98 LEU A C 1
ATOM 799 O O . LEU A 1 98 ? -2.900 -7.439 -10.721 1.00 64.62 98 LEU A O 1
ATOM 803 N N . PHE A 1 99 ? -3.123 -5.421 -9.751 1.00 67.19 99 PHE A N 1
ATOM 804 C CA . PHE A 1 99 ? -1.911 -4.866 -10.344 1.00 67.19 99 PHE A CA 1
ATOM 805 C C . PHE A 1 99 ? -0.648 -5.620 -9.919 1.00 67.19 99 PHE A C 1
ATOM 807 O O . PHE A 1 99 ? 0.167 -5.928 -10.783 1.00 67.19 99 PHE A O 1
ATOM 814 N N . SER A 1 100 ? -0.508 -6.022 -8.650 1.00 65.56 100 SER A N 1
ATOM 815 C CA . SER A 1 100 ? 0.677 -6.777 -8.202 1.00 65.56 100 SER A CA 1
ATOM 816 C C . SER A 1 100 ? 0.805 -8.159 -8.858 1.00 65.56 100 SER A C 1
ATOM 818 O O . SER A 1 100 ? 1.915 -8.651 -9.033 1.00 65.56 100 SER A O 1
ATOM 820 N N . ILE A 1 101 ? -0.306 -8.767 -9.288 1.00 67.81 101 ILE A N 1
ATOM 821 C CA . ILE A 1 101 ? -0.323 -10.045 -10.025 1.00 67.81 101 ILE A CA 1
ATOM 822 C C . ILE A 1 101 ? -0.028 -9.837 -11.518 1.00 67.81 101 ILE A C 1
ATOM 824 O O . ILE A 1 101 ? 0.585 -10.691 -12.168 1.00 67.81 101 ILE A O 1
ATOM 828 N N . ILE A 1 102 ? -0.479 -8.717 -12.080 1.00 64.94 102 ILE A N 1
ATOM 829 C CA . ILE A 1 102 ? -0.296 -8.378 -13.494 1.00 64.94 102 ILE A CA 1
ATOM 830 C C . ILE A 1 102 ? 1.175 -8.025 -13.778 1.00 64.94 102 ILE A C 1
ATOM 832 O O . ILE A 1 102 ? 1.721 -8.494 -14.779 1.00 64.94 102 ILE A O 1
ATOM 836 N N . THR A 1 103 ? 1.853 -7.306 -12.879 1.00 68.31 103 THR A N 1
ATOM 837 C CA . THR A 1 103 ? 3.243 -6.844 -13.063 1.00 68.31 103 THR A CA 1
ATOM 838 C C . THR A 1 103 ? 4.245 -7.979 -13.378 1.00 68.31 103 THR A C 1
ATOM 840 O O . THR A 1 103 ? 4.950 -7.874 -14.383 1.00 68.31 103 THR A O 1
ATOM 843 N N . PRO A 1 104 ? 4.287 -9.120 -12.652 1.00 66.75 104 PRO A N 1
ATOM 844 C CA . PRO A 1 104 ? 5.130 -10.269 -13.012 1.00 66.75 104 PRO A CA 1
ATOM 845 C C . PRO A 1 104 ? 4.829 -10.868 -14.383 1.00 66.75 104 PRO A C 1
ATOM 847 O O . PRO A 1 104 ? 5.747 -11.264 -15.103 1.00 66.75 104 PRO A O 1
ATOM 850 N N . LYS A 1 105 ? 3.543 -10.967 -14.746 1.00 70.69 105 LYS A N 1
ATOM 851 C CA . LYS A 1 105 ? 3.130 -11.501 -16.051 1.00 70.69 105 LYS A CA 1
ATOM 852 C C . LYS A 1 105 ? 3.620 -10.589 -17.175 1.00 70.69 105 LYS A C 1
ATOM 854 O O . LYS A 1 105 ? 4.178 -11.084 -18.149 1.00 70.69 105 LYS A O 1
ATOM 859 N N . MET A 1 106 ? 3.490 -9.274 -17.000 1.00 67.50 106 MET A N 1
ATOM 860 C CA . MET A 1 106 ? 3.983 -8.272 -17.950 1.00 67.50 106 MET A CA 1
ATOM 861 C C . MET A 1 106 ? 5.508 -8.313 -18.106 1.00 67.50 106 MET A C 1
ATOM 863 O O . MET A 1 106 ? 6.006 -8.266 -19.231 1.00 67.50 106 MET A O 1
ATOM 867 N N . ILE A 1 107 ? 6.257 -8.456 -17.003 1.00 68.69 107 ILE A N 1
ATOM 868 C CA . ILE A 1 107 ? 7.724 -8.601 -17.040 1.00 68.69 107 ILE A CA 1
ATOM 869 C C . ILE A 1 107 ? 8.117 -9.838 -17.856 1.00 68.69 107 ILE A C 1
ATOM 871 O O . ILE A 1 107 ? 8.954 -9.732 -18.755 1.00 68.69 107 ILE A O 1
ATOM 875 N N . LYS A 1 108 ? 7.495 -10.993 -17.580 1.00 74.31 108 LYS A N 1
ATOM 876 C CA . LYS A 1 108 ? 7.769 -12.247 -18.302 1.00 74.31 108 LYS A CA 1
ATOM 877 C C . LYS A 1 108 ? 7.454 -12.138 -19.794 1.00 74.31 108 LYS A C 1
ATOM 879 O O . LYS A 1 108 ? 8.269 -12.557 -20.613 1.00 74.31 108 LYS A O 1
ATOM 884 N N . GLU A 1 109 ? 6.314 -11.553 -20.156 1.00 71.38 109 GLU A N 1
ATOM 885 C CA . GLU A 1 109 ? 5.922 -11.409 -21.563 1.00 71.38 109 GLU A CA 1
ATOM 886 C C . GLU A 1 109 ? 6.883 -10.487 -22.325 1.00 71.38 109 GLU A C 1
ATOM 888 O O . GLU A 1 109 ? 7.331 -10.810 -23.424 1.00 71.38 109 GLU A O 1
ATOM 893 N N . ARG A 1 110 ? 7.314 -9.380 -21.710 1.00 67.56 110 ARG A N 1
ATOM 894 C CA . ARG A 1 110 ? 8.296 -8.480 -22.327 1.00 67.56 110 ARG A CA 1
ATOM 895 C C . ARG A 1 110 ? 9.661 -9.143 -22.511 1.00 67.56 110 ARG A C 1
ATOM 897 O O . ARG A 1 110 ? 10.290 -8.955 -23.550 1.00 67.56 110 ARG A O 1
ATOM 904 N N . GLN A 1 111 ? 10.115 -9.938 -21.540 1.00 71.06 111 GLN A N 1
ATOM 905 C CA . GLN A 1 111 ? 11.343 -10.732 -21.677 1.00 71.06 111 GLN A CA 1
ATOM 906 C C . GLN A 1 111 ? 11.241 -11.748 -22.819 1.00 71.06 111 GLN A C 1
ATOM 908 O O . GLN A 1 111 ? 12.204 -11.920 -23.567 1.00 71.06 111 GLN A O 1
ATOM 913 N N . ARG A 1 112 ? 10.079 -12.395 -22.975 1.00 77.88 112 ARG A N 1
ATOM 914 C CA . ARG A 1 112 ? 9.811 -13.318 -24.082 1.00 77.88 112 ARG A CA 1
ATOM 915 C C . ARG A 1 112 ? 9.910 -12.607 -25.430 1.00 77.88 112 ARG A C 1
ATOM 917 O O . ARG A 1 112 ? 10.629 -13.090 -26.297 1.00 77.88 112 ARG A O 1
ATOM 924 N N . ILE A 1 113 ? 9.264 -11.449 -25.578 1.00 72.75 113 ILE A N 1
ATOM 925 C CA . ILE A 1 113 ? 9.318 -10.642 -26.808 1.00 72.75 113 ILE A CA 1
ATOM 926 C C . ILE A 1 113 ? 10.758 -10.230 -27.132 1.00 72.75 113 ILE A C 1
ATOM 928 O O . ILE A 1 113 ? 11.199 -10.419 -28.260 1.00 72.75 113 ILE A O 1
ATOM 932 N N . ILE A 1 114 ? 11.516 -9.720 -26.154 1.00 72.62 114 ILE A N 1
ATOM 933 C CA . ILE A 1 114 ? 12.925 -9.335 -26.358 1.00 72.62 114 ILE A CA 1
ATOM 934 C C . ILE A 1 114 ? 13.758 -10.537 -26.814 1.00 72.62 114 ILE A C 1
ATOM 936 O O . ILE A 1 114 ? 14.532 -10.413 -27.757 1.00 72.62 114 ILE A O 1
ATOM 940 N N . ARG A 1 115 ? 13.580 -11.705 -26.183 1.00 75.12 115 ARG A N 1
ATOM 941 C CA . ARG A 1 115 ? 14.286 -12.931 -26.574 1.00 75.12 115 ARG A CA 1
ATOM 942 C C . ARG A 1 115 ? 13.949 -13.341 -28.007 1.00 75.12 115 ARG A C 1
ATOM 944 O O . ARG A 1 115 ? 14.867 -13.641 -28.756 1.00 75.12 115 ARG A O 1
ATOM 951 N N . CYS A 1 116 ? 12.668 -13.315 -28.380 1.00 70.38 116 CYS A N 1
ATOM 952 C CA . CYS A 1 116 ? 12.224 -13.605 -29.744 1.00 70.38 116 CYS A CA 1
ATOM 953 C C . CYS A 1 116 ? 12.821 -12.627 -30.765 1.00 70.38 116 CYS A C 1
ATOM 955 O O . CYS A 1 116 ? 13.264 -13.056 -31.823 1.00 70.38 116 CYS A O 1
ATOM 957 N N . LEU A 1 117 ? 12.867 -11.329 -30.452 1.00 66.69 117 LEU A N 1
ATOM 958 C CA . LEU A 1 117 ? 13.482 -10.332 -31.329 1.00 66.69 117 LEU A CA 1
ATOM 959 C C . LEU A 1 117 ? 14.979 -10.601 -31.520 1.00 66.69 117 LEU A C 1
ATOM 961 O O . LEU A 1 117 ? 15.426 -10.652 -32.656 1.00 66.69 117 LEU A O 1
ATOM 965 N N . ILE A 1 118 ? 15.736 -10.848 -30.446 1.00 72.06 118 ILE A N 1
ATOM 966 C CA . ILE A 1 118 ? 17.169 -11.184 -30.542 1.00 72.06 118 ILE A CA 1
ATOM 967 C C . ILE A 1 118 ? 17.377 -12.403 -31.452 1.00 72.06 118 ILE A C 1
ATOM 969 O O . ILE A 1 118 ? 18.138 -12.329 -32.407 1.00 72.06 118 ILE A O 1
ATOM 973 N N . THR A 1 119 ? 16.613 -13.482 -31.247 1.00 68.62 119 THR A N 1
ATOM 974 C CA . THR A 1 119 ? 16.723 -14.696 -32.077 1.00 68.62 119 THR A CA 1
ATOM 975 C C . THR A 1 119 ? 16.358 -14.503 -33.550 1.00 68.62 119 THR A C 1
ATOM 977 O O . THR A 1 119 ? 16.756 -15.325 -34.362 1.00 68.62 119 THR A O 1
ATOM 980 N N . VAL A 1 120 ? 15.584 -13.469 -33.893 1.00 68.81 120 VAL A N 1
ATOM 981 C CA . VAL A 1 120 ? 15.210 -13.151 -35.284 1.00 68.81 120 VAL A CA 1
ATOM 982 C C . VAL A 1 120 ? 16.246 -12.243 -35.956 1.00 68.81 120 VAL A C 1
ATOM 984 O O . VAL A 1 120 ? 16.384 -12.288 -37.171 1.00 68.81 120 VAL A O 1
ATOM 987 N N . TYR A 1 121 ? 16.963 -11.416 -35.190 1.00 56.12 121 TYR A N 1
ATOM 988 C CA . TYR A 1 121 ? 18.003 -10.524 -35.719 1.00 56.12 121 TYR A CA 1
ATOM 989 C C . TYR A 1 121 ? 19.410 -11.155 -35.738 1.00 56.12 121 TYR A C 1
ATOM 991 O O . TYR A 1 121 ? 20.281 -10.619 -36.416 1.00 56.12 121 TYR A O 1
ATOM 999 N N . ASP A 1 122 ? 19.627 -12.272 -35.033 1.00 53.72 122 ASP A N 1
ATOM 1000 C CA . ASP A 1 122 ? 20.893 -13.032 -35.006 1.00 53.72 122 ASP A CA 1
ATOM 1001 C C . ASP A 1 122 ? 20.971 -14.170 -36.063 1.00 53.72 122 ASP A C 1
ATOM 1003 O O . ASP A 1 122 ? 21.888 -14.993 -36.020 1.00 53.72 122 ASP A O 1
ATOM 1007 N N . THR A 1 123 ? 20.029 -14.229 -37.014 1.00 52.41 123 THR A N 1
ATOM 1008 C CA . THR A 1 123 ? 20.029 -15.129 -38.195 1.00 52.41 123 THR A CA 1
ATOM 1009 C C . THR A 1 123 ? 20.126 -14.340 -39.486 1.00 52.41 123 THR A C 1
ATOM 1011 O O . THR A 1 123 ? 20.884 -14.772 -40.381 1.00 52.41 123 THR A O 1
#

pLDDT: mean 80.31, std 12.36, range [34.78, 94.0]

Secondary structure (DSSP, 8-state):
----PPPHHHHHHHHHHHSTTPPTT----HHHHHHHHHHHHHHHHHHHHHHHHHHHH---HHHHHHHHHHHHHHHHHHHHHGGGS-HHHHHHHHHHHHHHHHHHHHHHHHHHHHHHHHHHH--